Protein AF-A0A5C1WA15-F1 (afdb_monomer_lite)

Foldseek 3Di:
DFAKKWKWKQAPVGIFIWMWTADPQWIWIAGPLGKIKTWGWDQDPQKTWTWIKIKDAPCRPPPDDPDPDPRMDIDIATDIGGPCCQAVQHWDDRVPGRMTMTIHGPDPPDPDDPPPVVVVVPD

Radius of gyration: 14.62 Å; chains: 1; bounding box: 43×25×40 Å

Sequence (123 aa):
MDGTYALVATSRVGCLAGVCEISDGQLNGTDCEGWRFDGTAVLRDGMVHLDIIMEGATNCGRPNNTFPAPDSQRFRLKEHLSKQEWHGGSTIRFDQSETWLIVRRIGMKAHHHVEPAAIREFA

Secondary structure (DSSP, 8-state):
--EEEEEEEEETTEEEEEEEEEETTEEEEEETTS-EEEEEEEEETTEEEEEEEEEE-TTTT-TT--S---S-EEEEEEEEEEHHHHHHT-EEEPTTSS-EEEEEE--S---S---GGGGGGG-

Structure (mmCIF, N/CA/C/O backbone):
data_AF-A0A5C1WA15-F1
#
_entry.id   AF-A0A5C1WA15-F1
#
loop_
_atom_site.group_PDB
_atom_site.id
_atom_site.type_symbol
_atom_site.label_atom_id
_atom_site.label_alt_id
_atom_site.label_comp_id
_atom_site.label_asym_id
_atom_site.label_entity_id
_atom_site.label_seq_id
_atom_site.pdbx_PDB_ins_code
_atom_site.Cartn_x
_atom_site.Cartn_y
_atom_site.Cartn_z
_atom_site.occupancy
_atom_site.B_iso_or_equiv
_atom_site.auth_seq_id
_atom_site.auth_comp_id
_atom_site.auth_asym_id
_atom_site.auth_atom_id
_atom_site.pdbx_PDB_model_num
ATOM 1 N N . MET A 1 1 ? -8.518 -4.315 7.978 1.00 69.75 1 MET A N 1
ATOM 2 C CA . MET A 1 1 ? -9.829 -3.828 7.496 1.00 69.75 1 MET A CA 1
ATOM 3 C C . MET A 1 1 ? -9.859 -4.186 6.047 1.00 69.75 1 MET A C 1
ATOM 5 O O . MET A 1 1 ? -9.091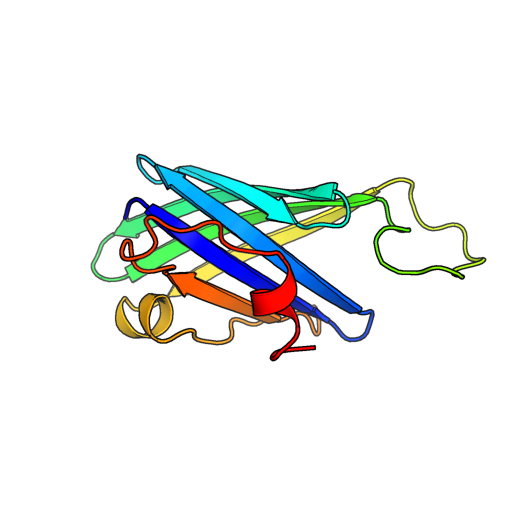 -3.616 5.277 1.00 69.75 1 MET A O 1
ATOM 9 N N . ASP A 1 2 ? -10.707 -5.132 5.705 1.00 86.19 2 ASP A N 1
ATOM 10 C CA . ASP A 1 2 ? -10.419 -5.896 4.510 1.00 86.19 2 ASP A CA 1
ATOM 11 C C . ASP A 1 2 ? -11.082 -5.279 3.280 1.00 86.19 2 ASP A C 1
ATOM 13 O O . ASP A 1 2 ? -12.102 -4.572 3.363 1.00 86.19 2 ASP A O 1
ATOM 17 N N . GLY A 1 3 ? -10.439 -5.484 2.138 1.00 88.25 3 GLY A N 1
ATOM 18 C CA . GLY A 1 3 ? -10.881 -5.002 0.840 1.00 88.25 3 GLY A CA 1
ATOM 19 C C . GLY A 1 3 ? -9.768 -4.377 0.012 1.00 88.25 3 GLY A C 1
ATOM 20 O O . GLY A 1 3 ? -8.588 -4.445 0.348 1.00 88.25 3 GLY A O 1
ATOM 21 N N . THR A 1 4 ? -10.180 -3.744 -1.080 1.00 88.50 4 THR A N 1
ATOM 22 C CA . THR A 1 4 ? -9.285 -3.206 -2.105 1.00 88.50 4 THR A CA 1
ATOM 23 C C . THR A 1 4 ? -9.103 -1.697 -1.959 1.00 88.50 4 THR A C 1
ATOM 25 O O . THR A 1 4 ? -10.053 -0.953 -1.689 1.00 88.50 4 THR A O 1
ATOM 28 N N . TYR A 1 5 ? -7.876 -1.237 -2.162 1.00 86.00 5 TYR A N 1
ATOM 29 C CA . TYR A 1 5 ? -7.460 0.147 -2.002 1.00 86.00 5 TYR A CA 1
ATOM 30 C C . TYR A 1 5 ? -6.601 0.577 -3.188 1.00 86.00 5 TYR A C 1
ATOM 32 O O . TYR A 1 5 ? -5.810 -0.198 -3.715 1.00 86.00 5 TYR A O 1
ATOM 40 N N . ALA A 1 6 ? -6.760 1.830 -3.598 1.00 84.50 6 ALA A N 1
ATOM 41 C CA . ALA A 1 6 ? -5.806 2.508 -4.453 1.00 84.50 6 ALA A CA 1
ATOM 42 C C . ALA A 1 6 ? -4.691 3.070 -3.570 1.00 84.50 6 ALA A C 1
ATOM 44 O O . ALA A 1 6 ? -4.966 3.664 -2.520 1.00 84.50 6 ALA A O 1
ATOM 45 N N . LEU A 1 7 ? -3.454 2.881 -4.011 1.00 80.56 7 LEU A N 1
ATOM 46 C CA . LEU A 1 7 ? -2.248 3.363 -3.364 1.00 80.56 7 LEU A CA 1
ATOM 47 C C . LEU A 1 7 ? -1.501 4.246 -4.357 1.00 80.56 7 LEU A C 1
ATOM 49 O O . LEU A 1 7 ? -1.132 3.792 -5.437 1.00 80.56 7 LEU A O 1
ATOM 53 N N . VAL A 1 8 ? -1.279 5.504 -3.987 1.00 76.94 8 VAL A N 1
ATOM 54 C CA . VAL A 1 8 ? -0.489 6.448 -4.782 1.00 76.94 8 VAL A CA 1
ATOM 55 C C . VAL A 1 8 ? 0.699 6.898 -3.949 1.00 76.94 8 VAL A C 1
ATOM 57 O O . VAL A 1 8 ? 0.507 7.540 -2.922 1.00 76.94 8 VAL A O 1
ATOM 60 N N . ALA A 1 9 ? 1.913 6.553 -4.370 1.00 74.88 9 ALA A N 1
ATOM 61 C CA . ALA A 1 9 ? 3.153 7.025 -3.773 1.00 74.88 9 ALA A CA 1
ATOM 62 C C . ALA A 1 9 ? 3.823 8.045 -4.707 1.00 74.88 9 ALA A C 1
ATOM 64 O O . ALA A 1 9 ? 4.360 7.678 -5.744 1.00 74.88 9 ALA A O 1
ATOM 65 N N . THR A 1 10 ? 3.810 9.329 -4.362 1.00 70.00 10 THR A N 1
ATOM 66 C CA . THR A 1 10 ? 4.433 10.397 -5.167 1.00 70.00 10 THR A CA 1
ATOM 67 C C . THR A 1 10 ? 5.704 10.904 -4.515 1.00 70.00 10 THR A C 1
ATOM 69 O O . THR A 1 10 ? 5.721 11.059 -3.308 1.00 70.00 10 THR A O 1
ATOM 72 N N . SER A 1 11 ? 6.755 11.180 -5.281 1.00 65.12 11 SER A N 1
ATOM 73 C CA . SER A 1 11 ? 8.037 11.731 -4.827 1.00 65.12 11 SER A CA 1
ATOM 74 C C . SER A 1 11 ? 8.546 12.801 -5.802 1.00 65.12 11 SER A C 1
ATOM 76 O O . SER A 1 11 ? 8.044 12.912 -6.921 1.00 65.12 11 SER A O 1
ATOM 78 N N . ARG A 1 12 ? 9.625 13.530 -5.461 1.00 60.69 12 ARG A N 1
ATOM 79 C CA . ARG A 1 12 ? 10.315 14.419 -6.429 1.00 60.69 12 ARG A CA 1
ATOM 80 C C . ARG A 1 12 ? 10.763 13.702 -7.707 1.00 60.69 12 ARG A C 1
ATOM 82 O O . ARG A 1 12 ? 11.017 14.356 -8.715 1.00 60.69 12 ARG A O 1
ATOM 89 N N . VAL A 1 13 ? 10.923 12.380 -7.657 1.00 58.84 13 VAL A N 1
ATOM 90 C CA . VAL A 1 13 ? 11.454 11.579 -8.760 1.00 58.84 13 VAL A CA 1
ATOM 91 C C . VAL A 1 13 ? 10.375 10.843 -9.561 1.00 58.84 13 VAL A C 1
ATOM 93 O O . VAL A 1 13 ? 10.705 10.231 -10.577 1.00 58.84 13 VAL A O 1
ATOM 96 N N . GLY A 1 14 ? 9.105 10.949 -9.184 1.00 64.06 14 GLY A N 1
ATOM 97 C CA . GLY A 1 14 ? 8.004 10.336 -9.922 1.00 64.06 14 GLY A CA 1
ATOM 98 C C . GLY A 1 14 ? 6.865 9.895 -9.017 1.00 64.06 14 GLY A C 1
ATOM 99 O O . GLY A 1 14 ? 6.944 10.022 -7.795 1.00 64.06 14 GLY A O 1
ATOM 100 N N . CYS A 1 15 ? 5.818 9.366 -9.641 1.00 70.31 15 CYS A N 1
ATOM 101 C CA . CYS A 1 15 ? 4.627 8.862 -8.978 1.00 70.31 15 CYS A CA 1
ATOM 102 C C . CYS A 1 15 ? 4.445 7.375 -9.294 1.00 70.31 15 CYS A C 1
ATOM 104 O O . CYS A 1 15 ? 4.534 6.975 -10.450 1.00 70.31 15 CYS A O 1
ATOM 106 N N . LEU A 1 16 ? 4.172 6.584 -8.263 1.00 73.50 16 LEU A N 1
ATOM 107 C CA . LEU A 1 16 ? 3.747 5.193 -8.332 1.00 73.50 16 LEU A CA 1
ATOM 108 C C . LEU A 1 16 ? 2.257 5.167 -8.009 1.00 73.50 16 LEU A C 1
ATOM 110 O O . LEU A 1 16 ? 1.835 5.756 -7.015 1.00 73.50 16 LEU A O 1
ATOM 114 N N . ALA A 1 17 ? 1.452 4.511 -8.833 1.00 78.75 17 ALA A N 1
ATOM 115 C CA . ALA A 1 17 ? 0.018 4.397 -8.606 1.00 78.75 17 ALA A CA 1
ATOM 116 C C . ALA A 1 17 ? -0.423 2.964 -8.877 1.00 78.75 17 ALA A C 1
ATOM 118 O O . ALA A 1 17 ? -0.326 2.471 -9.999 1.00 78.75 17 ALA A O 1
ATOM 119 N N . GLY A 1 18 ? -0.914 2.296 -7.841 1.00 82.88 18 GLY A N 1
ATOM 120 C CA . GLY A 1 18 ? -1.295 0.900 -7.917 1.00 82.88 18 GLY A CA 1
ATOM 121 C C . GLY A 1 18 ? -2.477 0.553 -7.041 1.00 82.88 18 GLY A C 1
ATOM 122 O O . GLY A 1 18 ? -3.121 1.406 -6.425 1.00 82.88 18 GLY A O 1
ATOM 123 N N . VAL A 1 19 ? -2.774 -0.737 -7.017 1.00 86.38 19 VAL A N 1
ATOM 124 C CA . VAL A 1 19 ? -3.884 -1.300 -6.259 1.00 86.38 19 VAL A CA 1
ATOM 125 C C . VAL A 1 19 ? -3.314 -2.286 -5.256 1.00 86.38 19 VAL A C 1
ATOM 127 O O . VAL A 1 19 ? -2.453 -3.098 -5.593 1.00 86.38 19 VAL A O 1
ATOM 130 N N . CYS A 1 20 ? -3.799 -2.222 -4.022 1.00 88.12 20 CYS A N 1
ATOM 131 C CA . CYS A 1 20 ? -3.513 -3.220 -3.008 1.00 88.12 20 CYS A CA 1
ATOM 132 C C . CYS A 1 20 ? -4.798 -3.792 -2.416 1.00 88.12 20 CYS A C 1
ATOM 134 O O . CYS A 1 20 ? -5.839 -3.138 -2.329 1.00 88.12 20 CYS A O 1
ATOM 136 N N . GLU A 1 21 ? -4.713 -5.045 -2.011 1.00 91.25 21 GLU A N 1
ATOM 137 C CA . GLU A 1 21 ? -5.715 -5.742 -1.234 1.00 91.25 21 GLU A CA 1
ATOM 138 C C . GLU A 1 21 ? -5.213 -5.876 0.199 1.00 91.25 21 GLU A C 1
ATOM 140 O O . GLU A 1 21 ? -4.044 -6.186 0.440 1.00 91.25 21 GLU A O 1
ATOM 145 N N . ILE A 1 22 ? -6.113 -5.628 1.148 1.00 90.69 22 ILE A N 1
ATOM 146 C CA . ILE A 1 22 ? -5.898 -5.946 2.550 1.00 90.69 22 ILE A CA 1
ATOM 147 C C . ILE A 1 22 ? -6.825 -7.099 2.917 1.00 90.69 22 ILE A C 1
ATOM 149 O O . ILE A 1 22 ? -8.041 -6.961 2.786 1.00 90.69 22 ILE A O 1
ATOM 153 N N . SER A 1 23 ? -6.262 -8.200 3.406 1.00 92.19 23 SER A N 1
ATOM 154 C CA . SER A 1 23 ? -7.000 -9.360 3.917 1.00 92.19 23 SER A CA 1
ATOM 155 C C . SER A 1 23 ? -6.350 -9.827 5.209 1.00 92.19 23 SER A C 1
ATOM 157 O O . SER A 1 23 ? -5.131 -9.994 5.252 1.00 92.19 23 SER A O 1
ATOM 159 N N . ASP A 1 24 ? -7.133 -9.984 6.277 1.00 93.44 24 ASP A N 1
ATOM 160 C CA . ASP A 1 24 ? -6.635 -10.380 7.602 1.00 93.44 24 ASP A CA 1
ATOM 161 C C . ASP A 1 24 ? -5.452 -9.517 8.089 1.00 93.44 24 ASP A C 1
ATOM 163 O O . ASP A 1 24 ? -4.501 -9.973 8.727 1.00 93.44 24 ASP A O 1
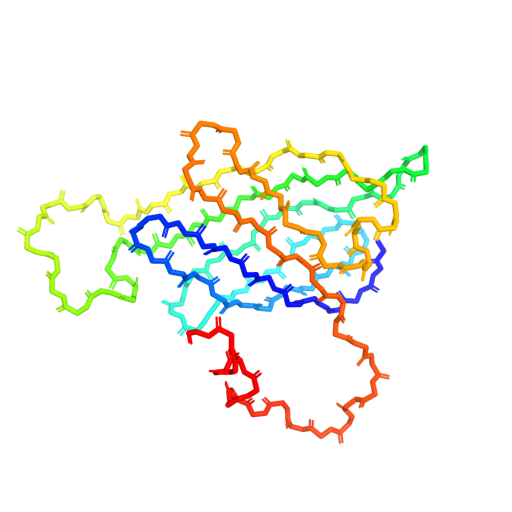ATOM 167 N N . GLY A 1 25 ? -5.495 -8.224 7.748 1.00 91.31 25 GLY A N 1
ATOM 168 C CA . GLY A 1 25 ? -4.455 -7.253 8.089 1.00 91.31 25 GLY A CA 1
ATOM 169 C C . GLY A 1 25 ? -3.157 -7.360 7.281 1.00 91.31 25 GLY A C 1
ATOM 170 O O . GLY A 1 25 ? -2.273 -6.530 7.493 1.00 91.31 25 GLY A O 1
ATOM 171 N N . GLN A 1 26 ? -3.036 -8.313 6.354 1.00 95.25 26 GLN A N 1
ATOM 172 C CA . GLN A 1 26 ? -1.947 -8.371 5.374 1.00 95.25 26 GLN A CA 1
ATOM 173 C C . GLN A 1 26 ? -2.275 -7.485 4.182 1.00 95.25 26 GLN A C 1
ATOM 175 O O . GLN A 1 26 ? -3.396 -7.531 3.691 1.00 95.25 26 GLN A O 1
ATOM 180 N N . LEU A 1 27 ? -1.305 -6.703 3.717 1.00 92.00 27 LEU A N 1
ATOM 181 C CA . LEU A 1 27 ? -1.410 -5.842 2.545 1.00 92.00 27 LEU A CA 1
ATOM 182 C C . LEU A 1 27 ? -0.545 -6.415 1.426 1.00 92.00 27 LEU A C 1
ATOM 184 O O . LEU A 1 27 ? 0.654 -6.594 1.623 1.00 92.00 27 LEU A O 1
ATOM 188 N N . ASN A 1 28 ? -1.142 -6.645 0.259 1.00 92.62 28 ASN A N 1
ATOM 189 C CA . ASN A 1 28 ? -0.435 -7.070 -0.948 1.00 92.62 28 ASN A CA 1
ATOM 190 C C . ASN A 1 28 ? -0.952 -6.278 -2.148 1.00 92.62 28 ASN A C 1
ATOM 192 O O . ASN A 1 28 ? -2.159 -6.101 -2.297 1.00 92.62 28 ASN A O 1
ATOM 196 N N . GLY A 1 29 ? -0.075 -5.799 -3.018 1.00 88.94 29 GLY A N 1
ATOM 197 C CA . GLY A 1 29 ? -0.484 -5.014 -4.174 1.00 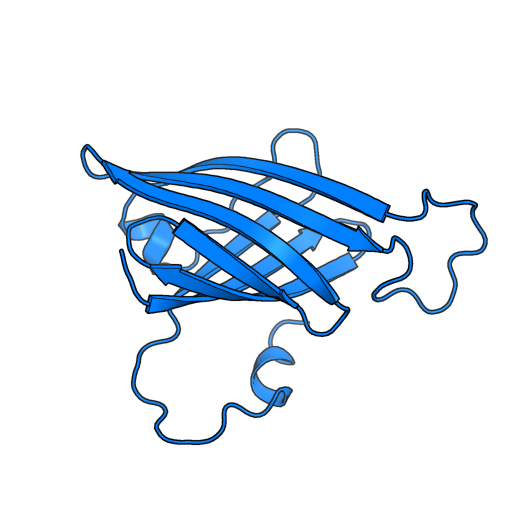88.94 29 GLY A CA 1
ATOM 198 C C . GLY A 1 29 ? 0.613 -4.823 -5.198 1.00 88.94 29 GLY A C 1
ATOM 199 O O . GLY A 1 29 ? 1.774 -5.154 -4.958 1.00 88.94 29 GLY A O 1
ATOM 200 N N . THR A 1 30 ? 0.230 -4.254 -6.334 1.00 86.44 30 THR A N 1
ATOM 201 C CA . THR A 1 30 ? 1.159 -3.893 -7.404 1.00 86.44 30 THR A CA 1
ATOM 202 C C . THR A 1 30 ? 0.730 -2.611 -8.104 1.00 86.44 30 THR A C 1
ATOM 204 O O . THR A 1 30 ? -0.449 -2.244 -8.083 1.00 86.44 30 THR A O 1
ATOM 207 N N . ASP A 1 31 ? 1.673 -1.928 -8.747 1.00 84.31 31 ASP A N 1
ATOM 208 C CA . ASP A 1 31 ? 1.365 -0.870 -9.713 1.00 84.31 31 ASP A CA 1
ATOM 209 C C . ASP A 1 31 ? 1.426 -1.374 -11.162 1.00 84.31 31 ASP A C 1
ATOM 211 O O . ASP A 1 31 ? 1.671 -2.555 -11.423 1.00 84.31 31 ASP A O 1
ATOM 215 N N . CYS A 1 32 ? 1.152 -0.481 -12.116 1.00 72.25 32 CYS A N 1
ATOM 216 C CA . CYS A 1 32 ? 1.191 -0.804 -13.543 1.00 72.25 32 CYS A CA 1
ATOM 217 C C . CYS A 1 32 ? 2.609 -0.948 -14.114 1.00 72.25 32 CYS A C 1
ATOM 219 O O . CYS A 1 32 ? 2.762 -1.462 -15.219 1.00 72.25 32 CYS A O 1
ATOM 221 N N . GLU A 1 33 ? 3.629 -0.510 -13.382 1.00 74.94 33 GLU A N 1
ATOM 222 C CA . GLU A 1 33 ? 5.029 -0.563 -13.797 1.00 74.94 33 GLU A CA 1
ATOM 223 C C . GLU A 1 33 ? 5.759 -1.778 -13.196 1.00 74.94 33 GLU A C 1
ATOM 225 O O . GLU A 1 33 ? 6.929 -2.006 -13.492 1.00 74.94 33 GLU A O 1
ATOM 230 N N . GLY A 1 34 ? 5.076 -2.587 -12.381 1.00 76.25 34 GLY A N 1
ATOM 231 C CA . GLY A 1 34 ? 5.617 -3.801 -11.772 1.00 76.25 34 GLY A CA 1
ATOM 232 C C . GLY A 1 34 ? 6.234 -3.599 -10.387 1.00 76.25 34 GLY A C 1
ATOM 233 O O . GLY A 1 34 ? 6.886 -4.516 -9.885 1.00 76.25 34 GLY A O 1
ATOM 234 N N . TRP A 1 35 ? 6.022 -2.447 -9.743 1.00 82.94 35 TRP A N 1
ATOM 235 C CA . TRP A 1 35 ? 6.302 -2.305 -8.318 1.00 82.94 35 TRP A CA 1
ATOM 236 C C . TRP A 1 35 ? 5.371 -3.188 -7.511 1.00 82.94 35 TRP A C 1
ATOM 238 O O . TRP A 1 35 ? 4.185 -3.325 -7.813 1.00 82.94 35 TRP A O 1
ATOM 248 N N . ARG A 1 36 ? 5.922 -3.753 -6.445 1.00 86.94 36 ARG A N 1
ATOM 249 C CA . ARG A 1 36 ? 5.218 -4.560 -5.463 1.00 86.94 36 ARG A CA 1
ATOM 250 C C . ARG A 1 36 ? 5.062 -3.791 -4.165 1.00 86.94 36 ARG A C 1
ATOM 252 O O . ARG A 1 36 ? 5.982 -3.100 -3.727 1.00 86.94 36 ARG A O 1
ATOM 259 N N . PHE A 1 37 ? 3.904 -3.958 -3.544 1.00 86.81 37 PHE A N 1
ATOM 260 C CA . PHE A 1 37 ? 3.568 -3.433 -2.231 1.00 86.81 37 PHE A CA 1
ATOM 26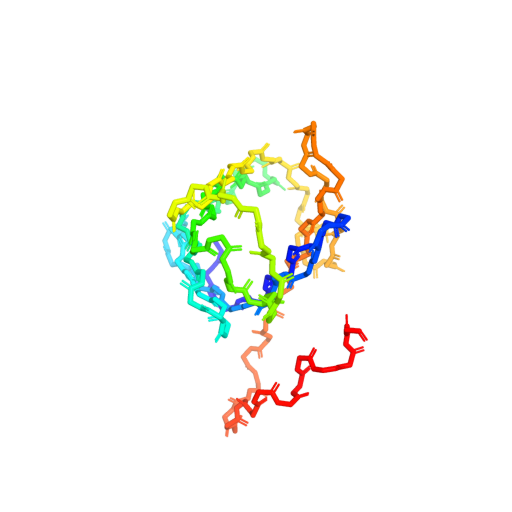1 C C . PHE A 1 37 ? 3.247 -4.615 -1.324 1.00 86.81 37 PHE A C 1
ATOM 263 O O . PHE A 1 37 ? 2.249 -5.296 -1.539 1.00 86.81 37 PHE A O 1
ATOM 270 N N . ASP A 1 38 ? 4.071 -4.854 -0.313 1.00 91.69 38 ASP A N 1
ATOM 271 C CA . ASP A 1 38 ? 3.912 -5.966 0.624 1.00 91.69 38 ASP A CA 1
ATOM 272 C C . ASP A 1 38 ? 3.992 -5.410 2.052 1.00 91.69 38 ASP A C 1
ATOM 274 O O . ASP A 1 38 ? 4.873 -4.607 2.369 1.00 91.69 38 ASP A O 1
ATOM 278 N N . GLY A 1 39 ? 3.084 -5.797 2.945 1.00 93.00 39 GLY A N 1
ATOM 279 C CA . GLY A 1 39 ? 3.079 -5.234 4.291 1.00 93.00 39 GLY A CA 1
ATOM 280 C C . GLY A 1 39 ? 1.886 -5.612 5.149 1.00 93.00 39 GLY A C 1
ATOM 281 O O . GLY A 1 39 ? 1.236 -6.634 4.951 1.00 93.00 39 GLY A O 1
ATOM 282 N N . THR A 1 40 ? 1.591 -4.759 6.125 1.00 93.94 40 THR A N 1
ATOM 283 C CA . THR A 1 40 ? 0.465 -4.921 7.045 1.00 93.94 40 THR A CA 1
ATOM 284 C C . THR A 1 40 ? -0.286 -3.614 7.257 1.00 93.94 40 THR A C 1
ATOM 286 O O . THR A 1 40 ? 0.296 -2.528 7.236 1.00 93.94 40 THR A O 1
ATOM 289 N N . ALA A 1 41 ? -1.593 -3.738 7.467 1.00 91.00 41 ALA A N 1
ATOM 290 C CA . ALA A 1 41 ? -2.502 -2.642 7.768 1.00 91.00 41 ALA A CA 1
ATOM 291 C C . ALA A 1 41 ? -3.557 -3.121 8.778 1.00 91.00 41 ALA A C 1
ATOM 293 O O . ALA A 1 41 ? -4.565 -3.744 8.422 1.00 91.00 41 ALA A O 1
ATOM 294 N N . VAL A 1 42 ? -3.322 -2.843 10.060 1.00 93.12 42 VAL A N 1
ATOM 295 C CA . VAL A 1 42 ? -4.121 -3.389 11.169 1.00 93.12 42 VAL A CA 1
ATOM 296 C C . VAL A 1 42 ? -4.813 -2.264 11.928 1.00 93.12 42 VAL A C 1
ATOM 298 O O . VAL A 1 42 ? -4.182 -1.284 12.308 1.00 93.12 42 VAL A O 1
ATOM 301 N N . LEU A 1 43 ? -6.118 -2.407 12.178 1.00 91.06 43 LEU A N 1
ATOM 302 C CA . LEU A 1 43 ? -6.852 -1.499 13.059 1.00 91.06 43 LEU A CA 1
ATOM 303 C C . LEU A 1 43 ? -6.662 -1.960 14.508 1.00 91.06 43 LEU A C 1
ATOM 305 O O . LEU A 1 43 ? -7.129 -3.039 14.871 1.00 91.06 43 LEU A O 1
ATOM 309 N N . ARG A 1 44 ? -6.007 -1.143 15.328 1.00 92.12 44 ARG A N 1
ATOM 310 C CA . ARG A 1 44 ? -5.763 -1.406 16.748 1.00 92.12 44 ARG A CA 1
ATOM 311 C C . ARG A 1 44 ? -5.919 -0.106 17.531 1.00 92.12 44 ARG A C 1
ATOM 313 O O . ARG A 1 44 ? -5.509 0.947 17.064 1.00 92.12 44 ARG A O 1
ATOM 320 N N . ASP A 1 45 ? -6.571 -0.169 18.690 1.00 90.56 45 ASP A N 1
ATOM 321 C CA . ASP A 1 45 ? -6.730 0.980 19.596 1.00 90.56 45 ASP A CA 1
ATOM 322 C C . ASP A 1 45 ? -7.324 2.237 18.909 1.00 90.56 45 ASP A C 1
ATOM 324 O O . ASP A 1 45 ? -7.012 3.373 19.249 1.00 90.56 45 ASP A O 1
ATOM 328 N N . GLY A 1 46 ? -8.193 2.030 17.907 1.00 86.88 46 GLY A N 1
ATOM 329 C CA . GLY A 1 46 ? -8.836 3.101 17.133 1.00 86.88 46 GLY A CA 1
ATOM 330 C C . GLY A 1 46 ? -7.987 3.712 16.008 1.00 86.88 46 GLY A C 1
ATOM 331 O O . GLY A 1 46 ? -8.494 4.557 15.267 1.00 86.88 46 GLY A O 1
ATOM 332 N N . MET A 1 47 ? -6.744 3.257 15.831 1.00 90.62 47 MET A N 1
ATOM 333 C CA . MET A 1 47 ? -5.811 3.710 14.799 1.00 90.62 47 MET A CA 1
ATOM 334 C C . MET A 1 47 ? -5.470 2.588 13.813 1.00 90.62 47 MET A C 1
ATOM 336 O O . MET A 1 47 ? -5.451 1.405 14.151 1.00 90.62 47 MET A O 1
ATOM 340 N N . VAL A 1 48 ? -5.212 2.954 12.564 1.00 89.25 48 VAL A N 1
ATOM 341 C CA . VAL A 1 48 ? -4.658 2.067 11.548 1.00 89.25 48 VAL A CA 1
ATOM 342 C C . VAL A 1 48 ? -3.141 2.114 11.656 1.00 89.25 48 VAL A C 1
ATOM 344 O O . VAL A 1 48 ? -2.527 3.152 11.429 1.00 89.25 48 VAL A O 1
ATOM 347 N N . HIS A 1 49 ? -2.550 0.977 11.999 1.00 92.00 49 HIS A N 1
ATOM 348 C CA . HIS A 1 49 ? -1.112 0.763 11.998 1.00 92.00 49 HIS A CA 1
ATOM 349 C C . HIS A 1 49 ? -0.699 0.219 10.637 1.00 92.00 49 HIS A C 1
ATOM 351 O O . HIS A 1 49 ? -1.138 -0.865 10.244 1.00 92.00 49 HIS A O 1
ATOM 357 N N . LEU A 1 50 ? 0.123 0.987 9.933 1.00 88.38 50 LEU A N 1
ATOM 358 C CA . LEU A 1 50 ? 0.577 0.714 8.582 1.00 88.38 50 LEU A CA 1
ATOM 359 C C . LEU A 1 50 ? 2.076 0.408 8.599 1.00 88.38 50 LEU A C 1
ATOM 361 O O . LEU A 1 50 ? 2.861 1.218 9.082 1.00 88.38 50 LEU A O 1
ATOM 365 N N . ASP A 1 51 ? 2.479 -0.736 8.053 1.00 90.50 51 ASP A N 1
ATOM 366 C CA . ASP A 1 51 ? 3.885 -1.078 7.804 1.00 90.50 51 ASP A CA 1
ATOM 367 C C . ASP A 1 51 ? 3.979 -1.677 6.403 1.00 90.50 51 ASP A C 1
ATOM 369 O O . ASP A 1 51 ? 3.585 -2.824 6.203 1.00 90.50 51 ASP A O 1
ATOM 373 N N . ILE A 1 52 ? 4.427 -0.889 5.426 1.00 87.00 52 ILE A N 1
ATOM 374 C CA . ILE A 1 52 ? 4.472 -1.280 4.011 1.00 87.00 52 ILE A CA 1
ATOM 375 C C . ILE A 1 52 ? 5.910 -1.249 3.522 1.00 87.00 52 ILE A C 1
ATOM 377 O O . ILE A 1 52 ? 6.647 -0.300 3.777 1.00 87.00 52 ILE A O 1
ATOM 381 N N . ILE A 1 53 ? 6.284 -2.261 2.753 1.00 87.00 53 ILE A N 1
ATOM 382 C CA . ILE A 1 53 ? 7.469 -2.286 1.910 1.00 87.00 53 ILE A CA 1
ATOM 383 C C . ILE A 1 53 ? 7.019 -2.114 0.461 1.00 87.00 53 ILE A C 1
ATOM 385 O O . ILE A 1 53 ? 6.106 -2.792 -0.000 1.00 87.00 53 ILE A O 1
ATOM 389 N N . MET A 1 54 ? 7.670 -1.201 -0.250 1.00 82.88 54 MET A N 1
ATOM 390 C CA . MET A 1 54 ? 7.456 -0.969 -1.674 1.00 82.88 54 MET A CA 1
ATOM 391 C C . MET A 1 54 ? 8.759 -1.286 -2.396 1.00 82.88 54 MET A C 1
ATOM 393 O O . MET A 1 54 ? 9.790 -0.704 -2.055 1.00 82.88 54 MET A O 1
ATOM 397 N N . GLU A 1 55 ? 8.733 -2.209 -3.349 1.00 84.19 55 GLU A N 1
ATOM 398 C CA . GLU A 1 55 ? 9.928 -2.684 -4.049 1.00 84.19 55 GLU A CA 1
ATOM 399 C C . GLU A 1 55 ? 9.665 -2.793 -5.551 1.00 84.19 55 GLU A C 1
ATOM 401 O O . GLU A 1 55 ? 8.637 -3.319 -5.969 1.00 84.19 55 GLU A O 1
ATOM 406 N N . GLY A 1 56 ? 10.585 -2.297 -6.370 1.00 78.94 56 GLY A N 1
ATOM 407 C CA . GLY A 1 56 ? 10.449 -2.321 -7.824 1.00 78.94 56 GLY A CA 1
ATOM 408 C C . GLY A 1 56 ? 11.754 -1.980 -8.524 1.00 78.94 56 GLY A C 1
ATOM 409 O O . GLY A 1 56 ? 12.718 -1.545 -7.889 1.00 78.94 56 GLY A O 1
ATOM 410 N N . ALA A 1 57 ? 11.815 -2.200 -9.836 1.00 72.06 57 ALA A N 1
ATOM 411 C CA . ALA A 1 57 ? 13.007 -1.854 -10.598 1.00 72.06 57 ALA A CA 1
ATOM 412 C C . ALA A 1 57 ? 13.155 -0.328 -10.697 1.00 72.06 57 ALA A C 1
ATOM 414 O O . ALA A 1 57 ? 12.185 0.413 -10.845 1.00 72.06 57 ALA A O 1
ATOM 415 N N . THR A 1 58 ? 14.391 0.159 -10.660 1.00 65.19 58 THR A N 1
ATOM 416 C CA . THR A 1 58 ? 14.721 1.598 -10.724 1.00 65.19 58 THR A CA 1
ATOM 417 C C . THR A 1 58 ? 14.301 2.300 -12.015 1.00 65.19 58 THR A C 1
ATOM 419 O O . THR A 1 58 ? 14.245 3.530 -12.045 1.00 65.19 58 THR A O 1
ATOM 422 N N . ASN A 1 59 ? 14.009 1.534 -13.069 1.00 58.38 59 ASN A N 1
ATOM 423 C CA . ASN A 1 59 ? 13.663 2.037 -14.402 1.00 58.38 59 ASN A CA 1
ATOM 424 C C . ASN A 1 59 ? 12.156 2.007 -14.705 1.00 58.38 59 ASN A C 1
ATOM 426 O O . ASN A 1 59 ? 11.732 2.501 -15.749 1.00 58.38 59 ASN A O 1
ATOM 430 N N . CYS A 1 60 ? 11.347 1.456 -13.802 1.00 52.41 60 CYS A N 1
ATOM 431 C CA . CYS A 1 60 ? 9.890 1.482 -13.883 1.00 52.41 60 CYS A CA 1
ATOM 432 C C . CYS A 1 60 ? 9.406 2.948 -13.887 1.00 52.41 60 CYS A C 1
ATOM 434 O O . CYS A 1 60 ? 9.709 3.700 -12.960 1.00 52.41 60 CYS A O 1
ATOM 436 N N . GLY A 1 61 ? 8.725 3.389 -14.951 1.00 46.75 61 GLY A N 1
ATOM 437 C CA . GLY A 1 61 ? 8.220 4.762 -15.095 1.00 46.75 61 GLY A CA 1
ATOM 438 C C . GLY A 1 61 ? 9.215 5.853 -15.535 1.00 46.75 61 GLY A C 1
ATOM 439 O O . GLY A 1 61 ? 8.840 7.026 -15.588 1.00 46.75 61 GLY A O 1
ATOM 440 N N . ARG A 1 62 ? 10.471 5.530 -15.884 1.00 48.78 62 ARG A N 1
ATOM 441 C CA . ARG A 1 62 ? 11.431 6.514 -16.433 1.00 48.78 62 ARG A CA 1
ATOM 442 C C . ARG A 1 62 ? 12.042 6.020 -17.745 1.00 48.78 62 ARG A C 1
ATOM 444 O O . ARG A 1 62 ? 13.001 5.257 -17.703 1.00 48.78 62 ARG A O 1
ATOM 451 N N . PRO A 1 63 ? 11.589 6.510 -18.914 1.00 41.19 63 PRO A N 1
ATOM 452 C CA . PRO A 1 63 ? 12.141 6.060 -20.190 1.00 41.19 63 PRO A CA 1
ATOM 453 C C . PRO A 1 63 ? 13.624 6.418 -20.416 1.00 41.19 63 PRO A C 1
ATOM 455 O O . PRO A 1 63 ? 14.199 5.896 -21.358 1.00 41.19 63 PRO A O 1
ATOM 458 N N . ASN A 1 64 ? 14.262 7.276 -19.602 1.00 37.81 64 ASN A N 1
ATOM 459 C CA . ASN A 1 64 ? 15.604 7.812 -19.896 1.00 37.81 64 ASN A CA 1
ATOM 460 C C . ASN A 1 64 ? 16.455 8.162 -18.653 1.00 37.81 64 ASN A C 1
ATOM 462 O O . ASN A 1 64 ? 16.912 9.297 -18.522 1.00 37.81 64 ASN A O 1
ATOM 466 N N . ASN A 1 65 ? 16.714 7.228 -17.737 1.00 41.00 65 ASN A N 1
ATOM 467 C CA . ASN A 1 65 ? 17.738 7.455 -16.706 1.00 41.00 65 ASN A CA 1
ATOM 468 C C . ASN A 1 65 ? 19.036 6.706 -17.051 1.00 41.00 65 ASN A C 1
ATOM 470 O O . ASN A 1 65 ? 19.177 5.518 -16.802 1.00 41.00 65 ASN A O 1
ATOM 474 N N . THR A 1 66 ? 20.006 7.434 -17.605 1.00 41.44 66 THR A N 1
ATOM 475 C CA . THR A 1 66 ? 21.376 7.003 -17.958 1.00 41.44 66 THR A CA 1
ATOM 476 C C . THR A 1 66 ? 22.337 6.913 -16.763 1.00 41.44 66 THR A C 1
ATOM 478 O O . THR A 1 66 ? 23.554 6.882 -16.939 1.00 41.44 66 THR A O 1
ATOM 481 N N . PHE A 1 67 ? 21.818 6.865 -15.537 1.00 44.03 67 PHE A N 1
ATOM 482 C CA . PHE A 1 67 ? 22.631 6.667 -14.339 1.00 44.03 67 PHE A CA 1
ATOM 483 C C . PHE A 1 67 ? 22.583 5.195 -13.919 1.00 44.03 67 PHE A C 1
ATOM 485 O O . PHE A 1 67 ? 21.514 4.596 -14.020 1.00 44.03 67 PHE A O 1
ATOM 492 N N . PRO A 1 68 ? 23.691 4.610 -13.422 1.00 46.81 68 PRO A N 1
ATOM 493 C CA . PRO A 1 68 ? 23.673 3.284 -12.819 1.00 46.81 68 PRO A CA 1
ATOM 494 C C . PRO A 1 68 ? 22.831 3.354 -11.544 1.00 46.81 68 PRO A C 1
ATOM 496 O O . PRO A 1 68 ? 23.309 3.705 -10.466 1.00 46.81 68 PRO A O 1
ATOM 499 N N . ALA A 1 69 ? 21.538 3.111 -11.695 1.00 51.81 69 ALA A N 1
ATOM 500 C CA . ALA A 1 69 ? 20.624 2.937 -10.593 1.00 51.81 69 ALA A CA 1
ATOM 501 C C . ALA A 1 69 ? 20.687 1.454 -10.180 1.00 51.81 69 ALA A C 1
ATOM 503 O O . ALA A 1 69 ? 20.844 0.600 -11.053 1.00 51.81 69 ALA A O 1
ATOM 504 N N . PRO A 1 70 ? 20.627 1.125 -8.878 1.00 56.97 70 PRO A N 1
ATOM 505 C CA . PRO A 1 70 ? 20.597 -0.270 -8.434 1.00 56.97 70 PRO A CA 1
ATOM 506 C C . PRO A 1 70 ? 19.460 -1.022 -9.134 1.00 56.97 70 PRO A C 1
ATOM 508 O O . PRO A 1 70 ? 18.410 -0.427 -9.347 1.00 56.97 70 PRO A O 1
ATOM 511 N N . ASP A 1 71 ? 19.630 -2.306 -9.458 1.00 66.50 71 ASP A N 1
ATOM 512 C CA . ASP A 1 71 ? 18.643 -3.085 -10.237 1.00 66.50 71 ASP A CA 1
ATOM 513 C C . ASP A 1 71 ? 17.219 -3.044 -9.638 1.00 66.50 71 ASP A C 1
ATOM 515 O O . ASP A 1 71 ? 16.225 -3.178 -10.353 1.00 66.50 71 ASP A O 1
ATOM 519 N N . SER A 1 72 ? 17.116 -2.775 -8.332 1.00 71.81 72 SER A N 1
ATOM 520 C CA . SER A 1 72 ? 15.871 -2.548 -7.597 1.00 71.81 72 SER A CA 1
ATOM 521 C C . SER A 1 72 ? 15.989 -1.401 -6.586 1.00 71.81 72 SER A C 1
ATOM 523 O O . SER A 1 72 ? 17.021 -1.233 -5.932 1.00 71.81 72 SER A O 1
ATOM 525 N N . GLN A 1 73 ? 14.901 -0.661 -6.391 1.00 75.69 73 GLN A N 1
ATOM 526 C CA . GLN A 1 73 ? 14.687 0.259 -5.276 1.00 75.69 73 GLN A CA 1
ATOM 527 C C . GLN A 1 73 ? 13.718 -0.344 -4.266 1.00 75.69 73 GLN A C 1
ATOM 529 O O . GLN A 1 73 ? 12.798 -1.076 -4.624 1.00 75.69 73 GLN A O 1
ATOM 534 N N . ARG A 1 74 ? 13.915 0.011 -2.994 1.00 80.62 74 ARG A N 1
ATOM 535 C CA . ARG A 1 74 ? 13.072 -0.439 -1.892 1.00 80.62 74 ARG A CA 1
ATOM 536 C C . ARG A 1 74 ? 12.829 0.689 -0.900 1.00 80.62 74 ARG A C 1
ATOM 538 O O . ARG A 1 74 ? 13.777 1.303 -0.416 1.00 80.62 74 ARG A O 1
ATOM 545 N N . PHE A 1 75 ? 11.569 0.901 -0.548 1.00 79.12 75 PHE A N 1
ATOM 546 C CA . PHE A 1 75 ? 11.128 1.867 0.454 1.00 79.12 75 PHE A CA 1
ATOM 547 C C . PHE A 1 75 ? 10.324 1.162 1.537 1.00 79.12 75 PHE A C 1
ATOM 549 O O . PHE A 1 75 ? 9.650 0.168 1.271 1.00 79.12 75 PHE A O 1
ATOM 556 N N . ARG A 1 76 ? 10.378 1.679 2.765 1.00 82.88 76 ARG A N 1
ATOM 557 C CA . ARG A 1 76 ? 9.532 1.205 3.860 1.00 82.88 76 ARG A CA 1
ATOM 558 C C . ARG A 1 76 ? 8.795 2.377 4.490 1.00 82.88 76 ARG A C 1
ATOM 560 O O . ARG A 1 76 ? 9.429 3.368 4.835 1.00 82.88 76 ARG A O 1
ATOM 567 N N . LEU A 1 77 ? 7.484 2.237 4.652 1.00 80.19 77 LEU A N 1
ATOM 568 C CA . LEU A 1 77 ? 6.621 3.155 5.389 1.00 80.19 77 LEU A CA 1
ATOM 569 C C . LEU A 1 77 ? 6.216 2.513 6.706 1.00 80.19 77 LEU A C 1
ATOM 571 O O . LEU A 1 77 ? 5.799 1.357 6.697 1.00 80.19 77 LEU A O 1
ATOM 575 N N . LYS A 1 78 ? 6.276 3.262 7.806 1.00 86.94 78 LYS A N 1
ATOM 576 C CA . LYS A 1 78 ? 5.729 2.840 9.099 1.00 86.94 78 LYS A CA 1
ATOM 577 C C . LYS A 1 78 ? 4.990 3.989 9.749 1.00 86.94 78 LYS A C 1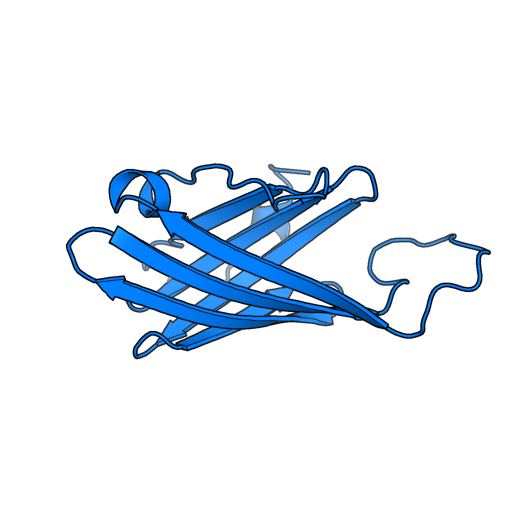
ATOM 579 O O . LYS A 1 78 ? 5.635 4.917 10.215 1.00 86.94 78 LYS A O 1
ATOM 584 N N . GLU A 1 79 ? 3.669 3.915 9.785 1.00 86.38 79 GLU A N 1
ATOM 585 C CA . GLU A 1 79 ? 2.831 5.047 10.177 1.00 86.38 79 GLU A CA 1
ATOM 586 C C . GLU A 1 79 ? 1.607 4.611 10.971 1.00 86.38 79 GLU A C 1
ATOM 588 O O . GLU A 1 79 ? 1.120 3.484 10.846 1.00 86.38 79 GLU A O 1
ATOM 593 N N . HIS A 1 80 ? 1.097 5.529 11.786 1.00 89.00 80 HIS A N 1
ATOM 594 C CA . HIS A 1 80 ? -0.142 5.357 12.533 1.00 89.00 80 HIS A CA 1
ATOM 595 C C . HIS A 1 80 ? -1.128 6.437 12.113 1.00 89.00 80 HIS A C 1
ATOM 597 O O . HIS A 1 80 ? -0.823 7.624 12.174 1.00 89.00 80 HIS A O 1
ATOM 603 N N . LEU A 1 81 ? -2.315 6.018 11.693 1.00 86.25 81 LEU A N 1
ATOM 604 C CA . LEU A 1 81 ? -3.318 6.903 11.115 1.00 86.25 81 LEU A CA 1
ATOM 605 C C . LEU A 1 81 ? -4.607 6.762 11.900 1.00 86.25 81 LEU A C 1
ATOM 607 O O . LEU A 1 81 ? -5.022 5.653 12.238 1.00 86.25 81 LEU A O 1
ATOM 611 N N . SER A 1 82 ? -5.311 7.855 12.144 1.00 87.62 82 SER A N 1
ATOM 612 C CA . SER A 1 82 ? -6.697 7.746 12.574 1.00 87.62 82 SER A CA 1
ATOM 613 C C . SER A 1 82 ? -7.538 7.065 11.486 1.00 87.62 82 SER A C 1
ATOM 615 O O . SER A 1 82 ? -7.239 7.093 10.287 1.00 87.62 82 SER A O 1
ATOM 617 N N . LYS A 1 83 ? -8.664 6.473 11.890 1.00 81.19 83 LYS A N 1
ATOM 618 C CA . LYS A 1 83 ? -9.619 5.880 10.945 1.00 81.19 83 LYS A CA 1
ATOM 619 C C . LYS A 1 83 ? -10.139 6.898 9.916 1.00 81.19 83 LYS A C 1
ATOM 621 O O . LYS A 1 83 ? -10.428 6.524 8.780 1.00 81.19 83 LYS A O 1
ATOM 626 N N . GLN A 1 84 ? -10.267 8.167 10.309 1.00 80.75 84 GLN A N 1
ATOM 627 C CA . GLN A 1 84 ? -10.686 9.239 9.408 1.00 80.75 84 GLN A CA 1
ATOM 628 C C . GLN A 1 84 ? -9.621 9.519 8.348 1.00 80.75 84 GLN A C 1
ATOM 630 O O . GLN A 1 84 ? -9.968 9.618 7.176 1.00 80.75 84 GLN A O 1
ATOM 635 N N . GLU A 1 85 ? -8.346 9.578 8.733 1.00 79.88 85 GLU A N 1
ATOM 636 C CA . GLU A 1 85 ? -7.236 9.789 7.796 1.00 79.88 85 GLU A CA 1
ATOM 637 C C . GLU A 1 85 ? -7.105 8.636 6.796 1.00 79.88 85 GLU A C 1
ATOM 639 O O . GLU A 1 85 ? -6.965 8.857 5.594 1.00 79.88 85 GLU A O 1
ATOM 644 N N . TRP A 1 86 ? -7.261 7.398 7.272 1.00 80.31 86 TRP A N 1
ATOM 645 C CA . TRP A 1 86 ? -7.238 6.209 6.421 1.00 80.31 86 TRP A CA 1
ATOM 646 C C . TRP A 1 86 ? -8.354 6.191 5.364 1.00 80.31 86 TRP A C 1
ATOM 648 O O . TRP A 1 86 ? -8.141 5.795 4.221 1.00 80.31 86 TRP A O 1
ATOM 658 N N . HIS A 1 87 ? -9.572 6.598 5.729 1.00 74.50 87 HIS A N 1
ATOM 659 C CA . HIS A 1 87 ? -10.709 6.594 4.802 1.00 74.50 87 HIS A CA 1
ATOM 660 C C . HIS A 1 87 ? -10.824 7.859 3.952 1.00 74.50 87 HIS A C 1
ATOM 662 O O . HIS A 1 87 ? -11.376 7.799 2.853 1.00 74.50 87 HIS A O 1
ATOM 668 N N . GLY A 1 88 ? -10.342 8.989 4.466 1.00 68.38 88 GLY A N 1
ATOM 669 C CA . GLY A 1 88 ? -10.422 10.297 3.825 1.00 68.38 88 GLY A CA 1
ATOM 670 C C . GLY A 1 88 ? -9.441 10.485 2.671 1.00 68.38 88 GLY A C 1
ATOM 671 O O . GLY A 1 88 ? -9.555 11.476 1.959 1.00 68.38 88 GLY A O 1
ATOM 672 N N . GLY A 1 89 ? -8.514 9.541 2.463 1.00 67.31 89 GLY A N 1
ATOM 673 C CA . GLY A 1 89 ? -7.449 9.686 1.475 1.00 67.31 89 GLY A CA 1
ATOM 674 C C . GLY A 1 89 ? -6.354 10.632 1.952 1.00 67.31 89 GLY A C 1
ATOM 675 O O . GLY A 1 89 ? -5.865 11.432 1.159 1.00 67.31 89 GLY A O 1
ATOM 676 N N . SER A 1 90 ? -6.003 10.586 3.242 1.00 66.88 90 SER A N 1
ATOM 677 C CA . SER A 1 90 ? -4.939 11.437 3.769 1.00 66.88 90 SER A CA 1
ATOM 678 C C . SER A 1 90 ? -3.610 11.162 3.081 1.00 66.88 90 SER A C 1
ATOM 680 O O . SER A 1 90 ? -3.255 10.019 2.789 1.00 66.88 90 SER A O 1
ATOM 682 N N . THR A 1 91 ? -2.868 12.242 2.873 1.00 69.25 91 THR A N 1
ATOM 683 C CA . THR A 1 91 ? -1.510 12.215 2.351 1.00 69.25 91 THR A CA 1
ATOM 684 C C . THR A 1 91 ? -0.533 11.971 3.500 1.00 69.25 91 THR A C 1
ATOM 686 O O . THR A 1 91 ? -0.438 12.777 4.423 1.00 69.25 91 THR A O 1
ATOM 689 N N . ILE A 1 92 ? 0.206 10.870 3.439 1.00 73.25 92 ILE A N 1
ATOM 690 C CA . ILE A 1 92 ? 1.124 10.414 4.484 1.00 73.25 92 ILE A CA 1
ATOM 691 C C . ILE A 1 92 ? 2.546 10.601 3.982 1.00 73.25 92 ILE A C 1
ATOM 693 O O . ILE A 1 92 ? 2.914 10.038 2.955 1.00 73.25 92 ILE A O 1
ATOM 697 N N . ARG A 1 93 ? 3.362 11.391 4.671 1.00 67.12 93 ARG A N 1
ATOM 698 C CA . ARG A 1 93 ? 4.743 11.614 4.242 1.00 67.12 93 ARG A CA 1
ATOM 699 C C . ARG A 1 93 ? 5.637 10.486 4.741 1.00 67.12 93 ARG A C 1
ATOM 701 O O . ARG A 1 93 ? 5.592 10.146 5.912 1.00 67.12 93 ARG A O 1
ATOM 708 N N . PHE A 1 94 ? 6.490 9.959 3.873 1.00 65.56 94 PHE A N 1
ATOM 709 C CA . PHE A 1 94 ? 7.577 9.084 4.295 1.00 65.56 94 PHE A CA 1
ATOM 710 C C . PHE A 1 94 ? 8.615 9.919 5.031 1.00 65.56 94 PHE A C 1
ATOM 712 O O . PHE A 1 94 ? 9.217 10.822 4.439 1.00 65.56 94 PHE A O 1
ATOM 719 N N . ASP A 1 95 ? 8.850 9.609 6.301 1.00 57.47 95 ASP A N 1
ATOM 720 C CA . ASP A 1 95 ? 9.879 10.295 7.066 1.00 57.47 95 ASP A CA 1
ATOM 721 C C . ASP A 1 95 ? 11.230 10.141 6.338 1.00 57.47 95 ASP A C 1
ATOM 723 O O . ASP A 1 95 ? 11.620 9.044 5.939 1.00 57.47 95 ASP A O 1
ATOM 727 N N . GLN A 1 96 ? 11.912 11.264 6.094 1.00 51.34 96 GLN A N 1
ATOM 728 C CA . GLN A 1 96 ? 13.178 11.382 5.340 1.00 51.34 96 GLN A CA 1
ATOM 729 C C . GLN A 1 96 ? 13.125 11.331 3.803 1.00 51.34 96 GLN A C 1
ATOM 731 O O . GLN A 1 96 ? 14.166 11.514 3.170 1.00 51.34 96 GLN A O 1
ATOM 736 N N . SER A 1 97 ? 11.959 11.188 3.171 1.00 57.53 97 SER A N 1
ATOM 737 C CA . SER A 1 97 ? 11.848 11.395 1.721 1.00 57.53 97 SER A CA 1
ATOM 738 C C . SER A 1 97 ? 10.760 12.412 1.387 1.00 57.53 97 SER A C 1
ATOM 740 O O . SER A 1 97 ? 9.833 12.666 2.152 1.00 57.53 97 SER A O 1
ATOM 742 N N . GLU A 1 98 ? 10.862 13.062 0.234 1.00 60.88 98 GLU A N 1
ATOM 743 C CA . GLU A 1 98 ? 9.772 13.897 -0.292 1.00 60.88 98 GLU A CA 1
ATOM 744 C C . GLU A 1 98 ? 8.684 13.043 -0.938 1.00 60.88 98 GLU A C 1
ATOM 746 O O . GLU A 1 98 ? 8.048 13.467 -1.900 1.00 60.88 98 GLU A O 1
ATOM 751 N N . THR A 1 99 ? 8.524 11.826 -0.417 1.00 63.50 99 THR A N 1
ATOM 752 C CA . THR A 1 99 ? 7.574 10.837 -0.882 1.00 63.50 99 THR A CA 1
ATOM 753 C C . THR A 1 99 ? 6.319 10.907 -0.028 1.00 63.50 99 THR A C 1
ATOM 755 O O . THR A 1 99 ? 6.398 11.041 1.195 1.00 63.50 99 THR A O 1
ATOM 758 N N . TRP A 1 100 ? 5.163 10.785 -0.658 1.00 68.75 100 TRP A N 1
ATOM 759 C CA . TRP A 1 100 ? 3.856 10.864 -0.037 1.00 68.75 100 TRP A CA 1
ATOM 760 C C . TRP A 1 100 ? 3.009 9.679 -0.466 1.00 68.75 100 TRP A C 1
ATOM 762 O O . TRP A 1 100 ? 2.948 9.398 -1.656 1.00 68.75 100 TRP A O 1
ATOM 772 N N . LEU A 1 101 ? 2.340 9.024 0.477 1.00 72.31 101 LEU A N 1
ATOM 773 C CA . LEU A 1 101 ? 1.378 7.962 0.235 1.00 72.31 101 LEU A CA 1
ATOM 774 C C . LEU A 1 101 ? -0.046 8.499 0.359 1.00 72.31 101 LEU A C 1
ATOM 776 O O . LEU A 1 101 ? -0.390 9.107 1.367 1.00 72.31 101 LEU A O 1
ATOM 780 N N . ILE A 1 102 ? -0.890 8.211 -0.618 1.00 71.50 102 ILE A N 1
ATOM 781 C CA . ILE A 1 102 ? -2.335 8.395 -0.534 1.00 71.50 102 ILE A CA 1
ATOM 782 C C . ILE A 1 102 ? -2.956 7.007 -0.617 1.00 71.50 102 ILE A C 1
ATOM 784 O O . ILE A 1 102 ? -2.755 6.294 -1.601 1.00 71.50 102 ILE A O 1
ATOM 788 N N . VAL A 1 103 ? -3.709 6.621 0.414 1.00 73.62 103 VAL A N 1
ATOM 789 C CA . VAL A 1 103 ? -4.451 5.354 0.438 1.00 73.62 103 VAL A CA 1
ATOM 790 C C . VAL A 1 103 ? -5.937 5.657 0.400 1.00 73.62 103 VAL A C 1
ATOM 792 O O . VAL A 1 103 ? -6.454 6.370 1.258 1.00 73.62 103 VAL A O 1
ATOM 795 N N . ARG A 1 104 ? -6.649 5.106 -0.585 1.00 78.31 104 ARG A N 1
ATOM 796 C CA . ARG A 1 104 ? -8.096 5.298 -0.712 1.00 78.31 104 ARG A CA 1
ATOM 797 C C . ARG A 1 104 ? -8.797 3.978 -0.949 1.00 78.31 104 ARG A C 1
ATOM 799 O O . ARG A 1 104 ? -8.452 3.239 -1.863 1.00 78.31 104 ARG A O 1
ATOM 806 N N . ARG A 1 105 ? -9.833 3.693 -0.159 1.00 81.38 105 ARG A N 1
ATOM 807 C CA . ARG A 1 105 ? -10.650 2.493 -0.367 1.00 81.38 105 ARG A CA 1
ATOM 808 C C . ARG A 1 105 ? -11.377 2.583 -1.705 1.00 81.38 105 ARG A C 1
ATOM 810 O O . ARG A 1 105 ? -12.115 3.541 -1.940 1.00 81.38 105 ARG A O 1
ATOM 817 N N . ILE A 1 106 ? -11.221 1.561 -2.538 1.00 79.50 106 ILE A N 1
ATOM 818 C CA . ILE A 1 106 ? -12.031 1.386 -3.740 1.00 79.50 106 ILE A CA 1
ATOM 819 C C . ILE A 1 106 ? -13.325 0.733 -3.259 1.00 79.50 106 ILE A C 1
ATOM 821 O O . ILE A 1 106 ? -13.351 -0.432 -2.865 1.00 79.50 106 ILE A O 1
ATOM 825 N N . GLY A 1 107 ? -14.397 1.522 -3.160 1.00 66.31 107 GLY A N 1
ATOM 826 C CA . GLY A 1 107 ? -15.690 1.001 -2.727 1.00 66.31 107 GLY A CA 1
ATOM 827 C C . GLY A 1 107 ? -16.131 -0.141 -3.644 1.00 66.31 107 GLY A C 1
ATOM 828 O O . GLY A 1 107 ? -16.120 0.016 -4.863 1.00 66.31 107 GLY A O 1
ATOM 829 N N . MET A 1 108 ? -16.547 -1.276 -3.073 1.00 48.69 108 MET A N 1
ATOM 830 C CA . MET A 1 108 ? -17.156 -2.383 -3.819 1.00 48.69 108 MET A CA 1
ATOM 831 C C . MET A 1 108 ? -18.543 -1.973 -4.343 1.00 48.69 108 MET A C 1
ATOM 833 O O . MET A 1 108 ? -19.579 -2.365 -3.818 1.00 48.69 108 MET A O 1
ATOM 837 N N . LYS A 1 109 ? -18.562 -1.135 -5.375 1.00 41.03 109 LYS A N 1
ATOM 838 C CA . LYS A 1 109 ? -19.675 -0.958 -6.313 1.00 41.03 109 LYS A CA 1
ATOM 839 C C . LYS A 1 109 ? -19.103 -0.801 -7.720 1.00 41.03 109 LYS A C 1
ATOM 841 O O . LYS A 1 109 ? -19.390 0.164 -8.413 1.00 41.03 109 LYS A O 1
ATOM 846 N N . ALA A 1 110 ? -18.276 -1.748 -8.139 1.00 37.62 110 ALA A N 1
ATOM 847 C CA . ALA A 1 110 ? -17.897 -1.867 -9.538 1.00 37.62 110 ALA A CA 1
ATOM 848 C C . ALA A 1 110 ? -17.844 -3.348 -9.916 1.00 37.62 110 ALA A C 1
ATOM 850 O O . ALA A 1 110 ? -16.785 -3.943 -10.065 1.00 37.62 110 ALA A O 1
ATOM 851 N N . HIS A 1 111 ? -19.024 -3.936 -10.119 1.00 35.97 111 HIS A N 1
ATOM 852 C CA . HIS A 1 111 ? -19.189 -5.063 -11.041 1.00 35.97 111 HIS A CA 1
ATOM 853 C C . HIS A 1 111 ? -19.027 -4.584 -12.492 1.00 35.97 111 HIS A C 1
ATOM 855 O O . HIS A 1 111 ? -19.837 -4.906 -13.339 1.00 35.97 111 HIS A O 1
ATOM 861 N N . HIS A 1 112 ? -18.020 -3.774 -12.795 1.00 35.97 112 HIS A N 1
ATOM 862 C CA . HIS A 1 112 ? -17.664 -3.414 -14.156 1.00 35.97 112 HIS A CA 1
ATOM 863 C C . HIS A 1 112 ? -16.169 -3.145 -14.141 1.00 35.97 112 HIS A C 1
ATOM 865 O O . HIS A 1 112 ? -15.707 -2.308 -13.373 1.00 35.97 112 HIS A O 1
ATOM 871 N N . HIS A 1 113 ? -15.449 -3.947 -14.923 1.00 39.81 113 HIS A N 1
ATOM 872 C CA . HIS A 1 113 ? -14.145 -3.658 -15.509 1.00 39.81 113 HIS A CA 1
ATOM 873 C C . HIS A 1 113 ? -13.588 -2.281 -15.100 1.00 39.81 113 HIS A C 1
ATOM 875 O O . HIS A 1 113 ? -13.992 -1.255 -15.645 1.00 39.81 113 HIS A O 1
ATOM 881 N N . VAL A 1 114 ? -12.702 -2.248 -14.100 1.00 38.72 114 VAL A N 1
ATOM 882 C CA . VAL A 1 114 ? -11.952 -1.028 -13.793 1.00 38.72 114 VAL A CA 1
ATOM 883 C C . VAL A 1 114 ? -10.903 -0.907 -14.887 1.00 38.72 114 VAL A C 1
ATOM 885 O O . VAL A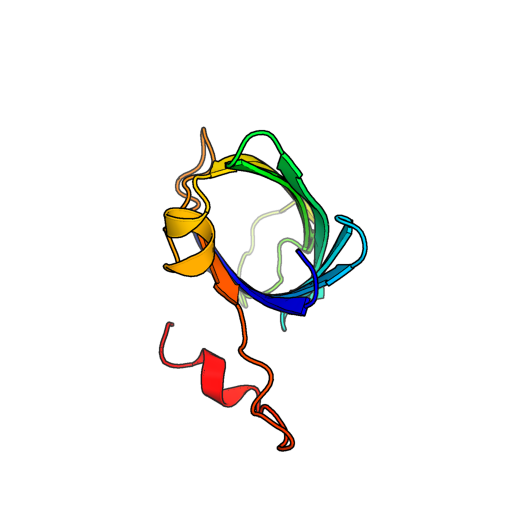 1 114 ? -9.865 -1.564 -14.838 1.00 38.72 114 VAL A O 1
ATOM 888 N N . GLU A 1 115 ? -11.213 -0.135 -15.927 1.00 32.25 115 GLU A N 1
ATOM 889 C CA . GLU A 1 115 ? -10.219 0.206 -16.936 1.00 32.25 115 GLU A CA 1
ATOM 890 C C . GLU A 1 115 ? -9.077 1.010 -16.286 1.00 32.25 115 GLU A C 1
ATOM 892 O O . GLU A 1 115 ? -9.340 1.911 -15.480 1.00 32.25 115 GLU A O 1
ATOM 897 N N . PRO A 1 116 ? -7.811 0.767 -16.678 1.00 42.88 116 PRO A N 1
ATOM 898 C CA . PRO A 1 116 ? -6.646 1.523 -16.203 1.00 42.88 116 PRO A CA 1
ATOM 899 C C . PRO A 1 116 ? -6.747 3.049 -16.390 1.00 42.88 116 PRO A C 1
ATOM 901 O O . PRO A 1 116 ? -5.982 3.805 -15.794 1.00 42.88 116 PRO A O 1
ATOM 904 N N . ALA A 1 117 ? -7.689 3.529 -17.209 1.00 39.25 117 ALA A N 1
ATOM 905 C CA . ALA A 1 117 ? -7.909 4.946 -17.472 1.00 39.25 117 ALA A CA 1
ATOM 906 C C . ALA A 1 117 ? -8.391 5.743 -16.244 1.00 39.25 117 ALA A C 1
ATOM 908 O O . ALA A 1 117 ? -8.101 6.934 -16.162 1.00 39.25 117 ALA A O 1
ATOM 909 N N . ALA A 1 118 ? -9.043 5.110 -15.260 1.00 39.03 118 ALA A N 1
ATOM 910 C CA . ALA A 1 118 ? -9.543 5.804 -14.064 1.00 39.03 118 ALA A CA 1
ATOM 911 C C . ALA A 1 118 ? -8.430 6.324 -13.126 1.00 39.03 118 ALA A C 1
ATOM 913 O O . ALA A 1 118 ? -8.702 7.101 -12.214 1.00 39.03 118 ALA A O 1
ATOM 914 N N . ILE A 1 119 ? -7.174 5.922 -13.348 1.00 44.22 119 ILE A N 1
ATOM 915 C CA . ILE A 1 119 ? -6.008 6.390 -12.579 1.00 44.22 119 ILE A CA 1
ATOM 916 C C . ILE A 1 119 ? -5.388 7.657 -13.211 1.00 44.22 119 ILE A C 1
ATOM 918 O O . ILE A 1 119 ? -4.617 8.359 -12.562 1.00 44.22 119 ILE A O 1
ATOM 922 N N . ARG A 1 120 ? -5.762 8.025 -14.448 1.00 38.56 120 ARG A N 1
ATOM 923 C CA . ARG A 1 120 ? -5.163 9.164 -15.174 1.00 38.56 120 ARG A CA 1
ATOM 924 C C . ARG A 1 120 ? -5.653 10.549 -14.747 1.00 38.56 120 ARG A C 1
ATOM 926 O O . ARG A 1 120 ? -5.040 11.528 -15.149 1.00 38.56 120 ARG A O 1
ATOM 933 N N . GLU A 1 121 ? -6.704 10.662 -13.939 1.00 33.41 121 GLU A N 1
ATOM 934 C CA . GLU A 1 121 ? -7.178 11.973 -13.450 1.00 33.41 121 GLU A CA 1
ATOM 935 C C . GLU A 1 121 ? -6.351 12.533 -12.277 1.00 33.41 121 GLU A C 1
ATOM 937 O O . GLU A 1 121 ? -6.638 13.623 -11.788 1.00 33.41 121 GLU A O 1
ATOM 942 N N . PHE A 1 122 ? -5.313 11.815 -11.834 1.00 35.62 122 PHE A N 1
ATOM 943 C CA . PHE A 1 122 ? -4.468 12.206 -10.699 1.00 35.62 122 PHE A CA 1
ATOM 944 C C . PHE A 1 122 ? -2.968 12.305 -11.036 1.00 35.62 122 PHE A C 1
ATOM 946 O O . PHE A 1 122 ? -2.160 12.404 -10.112 1.00 35.62 122 PHE A O 1
ATOM 953 N N . ALA A 1 123 ? -2.600 12.263 -12.324 1.00 30.27 123 ALA A N 1
ATOM 954 C CA . ALA A 1 123 ? -1.225 12.426 -12.811 1.00 30.27 123 ALA A CA 1
ATOM 955 C C . ALA A 1 123 ? -0.960 13.849 -13.324 1.00 30.27 123 ALA A C 1
ATOM 957 O O . ALA A 1 123 ? -1.858 14.407 -13.995 1.00 30.27 123 ALA A O 1
#

pLDDT: mean 71.18, std 18.51, range [30.27, 95.25]